Protein AF-A0A838W014-F1 (afdb_monomer_lite)

Radius of gyration: 14.24 Å; chains: 1; bounding box: 32×34×27 Å

pLDDT: mean 84.77, std 13.16, range [45.88, 95.0]

Foldseek 3Di:
DDDPPPPDPVVVVVVLVVLQCVPPCLVDPPDPDPVVNVVVSVVSVVVVVCCVPPVD

Structure (mmCIF, N/CA/C/O backbone):
data_AF-A0A838W014-F1
#
_entry.id   AF-A0A838W014-F1
#
loop_
_atom_site.group_PDB
_atom_site.id
_atom_site.type_symbol
_atom_site.label_atom_id
_atom_site.label_alt_id
_atom_site.label_comp_id
_atom_site.label_asym_id
_atom_site.label_entity_id
_atom_site.label_seq_id
_atom_site.pdbx_PDB_ins_code
_atom_site.Cartn_x
_atom_site.Cartn_y
_atom_site.Cartn_z
_atom_site.occupancy
_atom_site.B_iso_or_equiv
_atom_site.auth_seq_id
_atom_site.auth_comp_id
_atom_site.auth_asym_id
_atom_site.auth_atom_id
_atom_site.pdbx_PDB_model_num
ATOM 1 N N . LYS A 1 1 ? -16.071 -22.292 8.403 1.00 45.88 1 LYS A N 1
ATOM 2 C CA . LYS A 1 1 ? -16.405 -22.721 7.018 1.00 45.88 1 LYS A CA 1
ATOM 3 C C . LYS A 1 1 ? -15.194 -22.439 6.113 1.00 45.88 1 LYS A C 1
ATOM 5 O O . LYS A 1 1 ? -14.951 -21.282 5.803 1.00 45.88 1 LYS A O 1
ATOM 10 N N . ARG A 1 2 ? -14.348 -23.437 5.799 1.00 52.22 2 ARG A N 1
ATOM 11 C CA . ARG A 1 2 ? -13.198 -23.280 4.876 1.00 52.22 2 ARG A CA 1
ATOM 12 C C . ARG A 1 2 ? -13.693 -23.555 3.453 1.00 52.22 2 ARG A C 1
ATOM 14 O O . ARG A 1 2 ? -14.211 -24.635 3.210 1.00 52.22 2 ARG A O 1
ATOM 21 N N . TYR A 1 3 ? -13.580 -22.581 2.552 1.00 55.72 3 TYR A N 1
ATOM 22 C CA . TYR A 1 3 ? -14.016 -22.713 1.158 1.00 55.72 3 TYR A CA 1
ATOM 23 C C . TYR A 1 3 ? -13.035 -23.607 0.372 1.00 55.72 3 TYR A C 1
ATOM 25 O O . TYR A 1 3 ? -11.876 -23.214 0.216 1.00 55.72 3 TYR A O 1
ATOM 33 N N . PRO A 1 4 ? -13.459 -24.782 -0.129 1.00 60.59 4 PRO A N 1
ATOM 34 C CA . PRO A 1 4 ? -12.564 -25.788 -0.712 1.00 60.59 4 PRO A CA 1
ATOM 35 C C . PRO A 1 4 ? -12.150 -25.505 -2.171 1.00 60.59 4 PRO A C 1
ATOM 37 O O . PRO A 1 4 ? -11.417 -26.292 -2.755 1.00 60.59 4 PRO A O 1
ATOM 40 N N . PHE A 1 5 ? -12.572 -24.378 -2.763 1.00 55.75 5 PHE A N 1
ATOM 41 C CA . PHE A 1 5 ? -12.386 -24.073 -4.193 1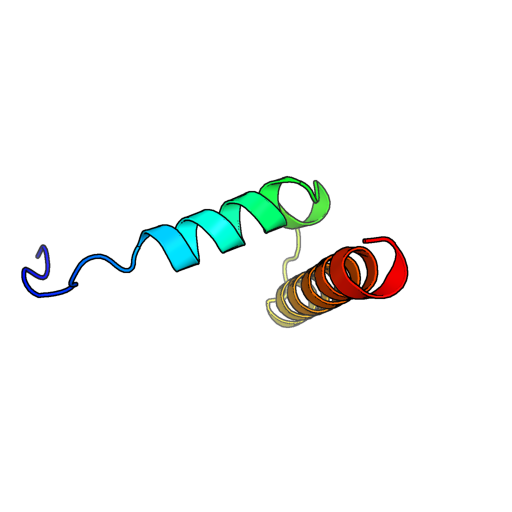.00 55.75 5 PHE A CA 1
ATOM 42 C C . PHE A 1 5 ? -11.428 -22.910 -4.518 1.00 55.75 5 PHE A C 1
ATOM 44 O O . PHE A 1 5 ? -11.278 -22.542 -5.683 1.00 55.75 5 PHE A O 1
ATOM 51 N N . ALA A 1 6 ? -10.738 -22.321 -3.534 1.00 61.44 6 ALA A N 1
ATOM 52 C CA . ALA A 1 6 ? -9.790 -21.229 -3.789 1.00 61.44 6 ALA A CA 1
ATOM 53 C C . ALA A 1 6 ? -8.440 -21.760 -4.315 1.00 61.44 6 ALA A C 1
ATOM 55 O O . ALA A 1 6 ? -7.430 -21.773 -3.615 1.00 61.44 6 ALA A O 1
ATOM 56 N N . LYS A 1 7 ? -8.455 -22.212 -5.570 1.00 58.62 7 LYS A N 1
ATOM 57 C CA . LYS A 1 7 ? -7.316 -22.645 -6.390 1.00 58.62 7 LYS A CA 1
ATOM 58 C C . LYS A 1 7 ? -6.131 -21.664 -6.254 1.00 58.62 7 LYS A C 1
ATOM 60 O O . LYS A 1 7 ? -6.225 -20.525 -6.700 1.00 58.62 7 LYS A O 1
ATOM 65 N N . ASN A 1 8 ? -5.043 -22.104 -5.615 1.00 62.47 8 ASN A N 1
ATOM 66 C CA . ASN A 1 8 ? -3.625 -21.699 -5.738 1.00 62.47 8 ASN A CA 1
ATOM 67 C C . ASN A 1 8 ? -3.248 -20.256 -6.172 1.00 62.47 8 ASN A C 1
ATOM 69 O O . ASN A 1 8 ? -2.254 -20.069 -6.869 1.00 62.47 8 ASN A O 1
ATOM 73 N N . LYS A 1 9 ? -3.976 -19.211 -5.754 1.00 71.06 9 LYS A N 1
ATOM 74 C CA . LYS A 1 9 ? -3.611 -17.799 -6.033 1.00 71.06 9 LYS A CA 1
ATOM 75 C C . LYS A 1 9 ? -3.385 -16.942 -4.786 1.00 71.06 9 LYS A C 1
ATOM 77 O O . LYS A 1 9 ? -3.179 -15.737 -4.904 1.00 71.06 9 LYS A O 1
ATOM 82 N N . ARG A 1 10 ? -3.367 -17.549 -3.592 1.00 78.62 10 ARG A N 1
ATOM 83 C CA . ARG A 1 10 ? -3.046 -16.840 -2.337 1.00 78.62 10 ARG A CA 1
ATOM 84 C C . ARG A 1 10 ? -1.696 -16.126 -2.403 1.00 78.62 10 ARG A C 1
ATOM 86 O O . ARG A 1 10 ? -1.593 -14.999 -1.931 1.00 78.62 10 ARG A O 1
ATOM 93 N N . TRP A 1 11 ? -0.728 -16.721 -3.106 1.00 87.94 11 TRP A 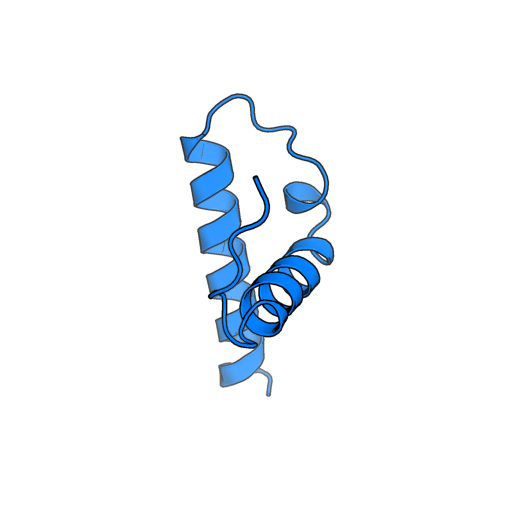N 1
ATOM 94 C CA . TRP A 1 11 ? 0.613 -16.164 -3.278 1.00 87.94 11 TRP A CA 1
ATOM 95 C C . TRP A 1 11 ? 0.620 -14.755 -3.882 1.00 87.94 11 TRP A C 1
ATOM 97 O O . TRP A 1 11 ? 1.528 -13.985 -3.591 1.00 87.94 11 TRP A O 1
ATOM 107 N N . VAL A 1 12 ? -0.370 -14.387 -4.708 1.00 86.69 12 VAL A N 1
ATOM 108 C CA . VAL A 1 12 ? -0.449 -13.037 -5.292 1.00 86.69 12 VAL A CA 1
ATOM 109 C C . VAL A 1 12 ? -0.755 -12.017 -4.200 1.00 86.69 12 VAL A C 1
ATOM 111 O O . VAL A 1 12 ? -0.075 -11.000 -4.096 1.00 86.69 12 VAL A O 1
ATOM 114 N N . VAL A 1 13 ? -1.745 -12.313 -3.355 1.00 87.31 13 VAL A N 1
ATOM 115 C CA . VAL A 1 13 ? -2.148 -11.443 -2.242 1.00 87.31 13 VAL A CA 1
ATOM 116 C C . VAL A 1 13 ? -1.040 -11.376 -1.196 1.00 87.31 13 VAL A C 1
ATOM 118 O O . VAL A 1 13 ? -0.675 -10.287 -0.767 1.00 87.31 13 VAL A O 1
ATOM 121 N N . GLU A 1 14 ? -0.454 -12.518 -0.839 1.00 90.06 14 GLU A N 1
ATOM 122 C CA . GLU A 1 14 ? 0.661 -12.598 0.112 1.00 90.06 14 GLU A CA 1
ATOM 123 C C . GLU A 1 14 ? 1.892 -11.831 -0.385 1.00 90.06 14 GLU A C 1
ATOM 125 O O . GLU A 1 14 ? 2.516 -11.095 0.379 1.00 90.06 14 GLU A O 1
ATOM 130 N N . ARG A 1 15 ? 2.214 -11.926 -1.683 1.00 89.75 15 ARG A N 1
ATOM 131 C CA . ARG A 1 15 ? 3.306 -11.166 -2.305 1.00 89.75 15 ARG A CA 1
ATOM 132 C C . ARG A 1 15 ? 3.046 -9.663 -2.253 1.00 89.75 15 ARG A C 1
ATOM 134 O O . ARG A 1 15 ? 3.942 -8.913 -1.877 1.00 89.75 15 ARG A O 1
ATOM 141 N N . THR A 1 16 ? 1.838 -9.225 -2.604 1.00 89.56 16 THR A N 1
ATOM 142 C CA . THR A 1 16 ? 1.454 -7.811 -2.515 1.00 89.56 16 THR A CA 1
ATOM 143 C C . THR A 1 16 ? 1.538 -7.315 -1.072 1.00 89.56 16 THR A C 1
ATOM 145 O O . THR A 1 16 ? 2.141 -6.277 -0.813 1.00 89.56 16 THR A O 1
ATOM 148 N N . HIS A 1 17 ? 1.049 -8.102 -0.113 1.00 88.00 17 HIS A N 1
ATOM 149 C CA . HIS A 1 17 ? 1.137 -7.777 1.308 1.00 88.00 17 HIS A CA 1
ATOM 150 C C . HIS A 1 17 ? 2.595 -7.697 1.798 1.00 88.00 17 HIS A C 1
ATOM 152 O O . HIS A 1 17 ? 2.965 -6.769 2.514 1.00 88.00 17 HIS A O 1
ATOM 158 N N . SER A 1 18 ? 3.466 -8.599 1.334 1.00 90.94 18 SER A N 1
ATOM 159 C CA . SER A 1 18 ? 4.912 -8.536 1.585 1.00 90.94 18 SER A CA 1
ATOM 160 C C . SER A 1 18 ? 5.542 -7.247 1.038 1.00 90.94 18 SER A C 1
ATOM 162 O O . SER A 1 18 ? 6.426 -6.668 1.673 1.00 90.94 18 SER A O 1
ATOM 164 N N . TRP A 1 19 ? 5.068 -6.737 -0.105 1.00 91.62 19 TRP A N 1
ATOM 165 C CA . TRP A 1 19 ? 5.528 -5.449 -0.624 1.00 91.62 19 TRP A CA 1
ATOM 166 C C . TRP A 1 19 ? 5.103 -4.277 0.255 1.00 91.62 19 TRP A C 1
ATOM 168 O O . TRP A 1 19 ? 5.922 -3.385 0.487 1.00 91.62 19 TRP A O 1
ATOM 178 N N . HIS A 1 20 ? 3.868 -4.297 0.761 1.00 91.69 20 HIS A N 1
ATOM 179 C CA . HIS A 1 20 ? 3.347 -3.280 1.676 1.00 91.69 20 HIS A CA 1
ATOM 180 C C . HIS A 1 20 ? 4.034 -3.308 3.045 1.00 91.69 20 HIS A C 1
ATOM 182 O O . HIS A 1 20 ? 4.299 -2.242 3.592 1.00 91.69 20 HIS A O 1
ATOM 188 N N . ASN A 1 21 ? 4.440 -4.479 3.546 1.00 90.38 21 ASN A N 1
ATOM 189 C CA . ASN A 1 21 ? 5.159 -4.616 4.823 1.00 90.38 21 ASN A CA 1
ATOM 190 C C . ASN A 1 21 ? 6.513 -3.890 4.864 1.00 90.38 21 ASN A C 1
ATOM 192 O O . ASN A 1 21 ? 7.019 -3.588 5.943 1.00 90.38 21 ASN A O 1
ATOM 196 N N . ARG 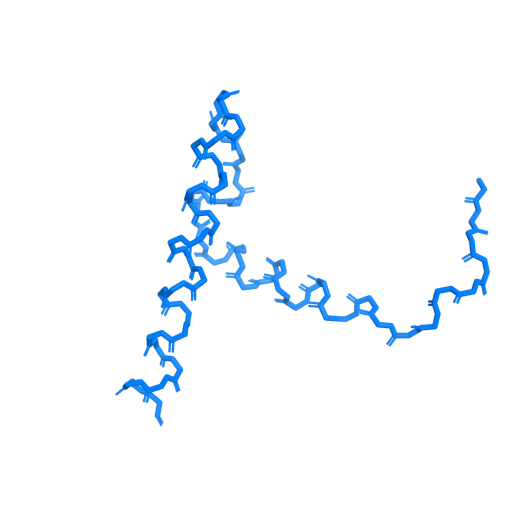A 1 22 ? 7.097 -3.552 3.707 1.00 89.31 22 ARG A N 1
ATOM 197 C CA . ARG A 1 22 ? 8.314 -2.722 3.636 1.00 89.31 22 ARG A CA 1
ATOM 198 C C . ARG A 1 22 ? 8.055 -1.249 3.961 1.00 89.31 22 ARG A C 1
ATOM 200 O O . ARG A 1 22 ? 8.991 -0.516 4.271 1.00 89.31 22 ARG A O 1
ATOM 207 N N . PHE A 1 23 ? 6.802 -0.806 3.911 1.00 89.00 23 PHE A N 1
ATOM 208 C CA . PHE A 1 23 ? 6.402 0.547 4.271 1.00 89.00 23 PHE A CA 1
ATOM 209 C C . PHE A 1 23 ? 5.909 0.558 5.719 1.00 89.00 23 PHE A C 1
ATOM 211 O O . PHE A 1 23 ? 4.783 0.151 6.003 1.00 89.00 23 PHE A O 1
ATOM 218 N N . ARG A 1 24 ? 6.722 1.083 6.650 1.00 87.56 24 ARG A N 1
ATOM 219 C CA . ARG A 1 24 ? 6.376 1.123 8.089 1.00 87.56 24 ARG A CA 1
ATOM 220 C C . ARG A 1 24 ? 5.014 1.772 8.372 1.00 87.56 24 ARG A C 1
ATOM 222 O O . ARG A 1 24 ? 4.322 1.360 9.294 1.00 87.56 24 ARG A O 1
ATOM 229 N N . LYS A 1 25 ? 4.619 2.762 7.563 1.00 87.62 25 LYS A N 1
ATOM 230 C CA . LYS A 1 25 ? 3.336 3.470 7.693 1.00 87.62 25 LYS A CA 1
ATOM 231 C C . LYS A 1 25 ? 2.117 2.615 7.301 1.00 87.62 25 LYS A C 1
ATOM 233 O O . LYS A 1 25 ? 1.024 2.893 7.778 1.00 87.62 25 LYS A O 1
ATOM 238 N N . LEU A 1 26 ? 2.299 1.595 6.456 1.00 88.00 26 LEU A N 1
ATOM 239 C CA . LEU A 1 26 ? 1.253 0.638 6.066 1.00 88.00 26 LEU A CA 1
ATOM 240 C C . LEU A 1 26 ? 1.271 -0.643 6.908 1.00 88.00 26 LEU A C 1
ATOM 242 O O . LEU A 1 26 ? 0.221 -1.265 7.046 1.00 88.00 26 LEU A O 1
ATOM 246 N N . LEU A 1 27 ? 2.432 -1.009 7.470 1.00 86.81 27 LEU A N 1
ATOM 247 C CA . LEU A 1 27 ? 2.603 -2.181 8.336 1.00 86.81 27 LEU A CA 1
ATOM 248 C C . LEU A 1 27 ? 1.653 -2.137 9.540 1.00 86.81 27 LEU A C 1
ATOM 250 O O . LEU A 1 27 ? 0.938 -3.098 9.809 1.00 86.81 27 LEU A O 1
ATOM 254 N N . THR A 1 28 ? 1.615 -0.997 10.231 1.00 86.81 28 THR A N 1
ATOM 255 C CA . THR A 1 28 ? 0.671 -0.760 11.324 1.00 86.81 28 THR A CA 1
ATOM 256 C C . THR A 1 28 ? -0.342 0.282 10.881 1.00 86.81 28 THR A C 1
ATOM 258 O O . THR A 1 28 ? 0.006 1.434 10.608 1.00 86.81 28 THR A O 1
ATOM 261 N N . ARG A 1 29 ? -1.618 -0.109 10.816 1.00 85.31 29 ARG A N 1
ATOM 262 C CA . ARG A 1 29 ? -2.699 0.810 10.456 1.00 85.31 29 ARG A CA 1
ATOM 263 C C . ARG A 1 29 ? -2.976 1.773 11.612 1.00 85.31 29 ARG A C 1
ATOM 265 O O . ARG A 1 29 ? -3.768 1.478 12.498 1.00 85.31 29 ARG A O 1
ATOM 272 N N . TYR A 1 30 ? -2.355 2.947 11.556 1.00 87.81 30 TYR A N 1
ATOM 273 C CA . TYR A 1 30 ? -2.644 4.059 12.471 1.00 87.81 30 TYR A CA 1
ATOM 274 C C . TYR A 1 30 ? -3.760 4.987 11.970 1.00 87.81 30 TYR A C 1
ATOM 276 O O . TYR A 1 30 ? -4.303 5.779 12.738 1.00 87.81 30 TYR A O 1
ATOM 284 N N . GLU A 1 31 ? -4.109 4.910 10.684 1.00 89.38 31 GLU A N 1
ATOM 285 C CA . GLU A 1 31 ? -5.113 5.790 10.089 1.00 89.38 31 GLU A CA 1
ATOM 286 C C . GLU A 1 31 ? -6.526 5.445 10.574 1.00 89.38 31 GLU A C 1
ATOM 288 O O . GLU A 1 31 ? -7.044 4.354 10.309 1.00 89.38 31 GLU A O 1
ATOM 293 N N . LYS A 1 32 ? -7.164 6.414 11.246 1.00 89.88 32 LYS A N 1
ATOM 294 C CA . LYS A 1 32 ? -8.552 6.306 11.721 1.00 89.88 32 LYS A CA 1
ATOM 295 C C . LYS A 1 32 ? -9.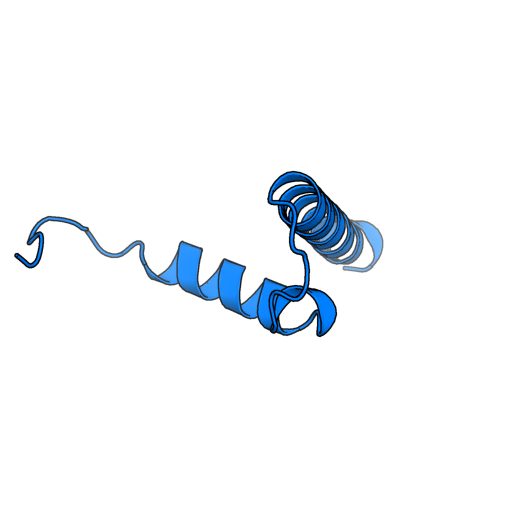549 6.250 10.561 1.00 89.88 32 LYS A C 1
ATOM 297 O O . LYS A 1 32 ? -10.508 5.487 10.610 1.00 89.88 32 LYS A O 1
ATOM 302 N N . LYS A 1 33 ? -9.307 7.032 9.503 1.00 94.44 33 LYS A N 1
ATOM 303 C CA . LYS A 1 33 ? -10.146 7.060 8.297 1.00 94.44 33 LYS A CA 1
ATOM 304 C C . LYS A 1 33 ? -9.689 6.009 7.288 1.00 94.44 33 LYS A C 1
ATOM 306 O O . LYS A 1 33 ? -8.495 5.819 7.060 1.00 94.44 33 LYS A O 1
ATOM 311 N N . THR A 1 34 ? -10.649 5.329 6.670 1.00 93.38 34 THR A N 1
ATOM 312 C CA . THR A 1 34 ? -10.409 4.346 5.600 1.00 93.38 34 THR A CA 1
ATOM 313 C C . THR A 1 34 ? -9.836 4.994 4.342 1.00 93.38 34 THR A C 1
ATOM 315 O O . THR A 1 34 ? -8.960 4.411 3.711 1.00 93.38 34 THR A O 1
ATOM 318 N N . GLU A 1 35 ? -10.269 6.213 4.023 1.00 95.00 35 GLU A N 1
ATOM 319 C CA . GLU A 1 35 ? -9.807 7.007 2.876 1.00 95.00 35 GLU A CA 1
ATOM 320 C C . GLU A 1 35 ? -8.298 7.270 2.938 1.00 95.00 35 GLU A C 1
ATOM 322 O O . GLU A 1 35 ? -7.578 7.000 1.978 1.00 95.00 35 GLU A O 1
ATOM 327 N N . ASN A 1 36 ? -7.796 7.705 4.099 1.00 92.94 36 ASN A N 1
ATOM 328 C CA . ASN A 1 36 ? -6.368 7.942 4.314 1.00 92.94 36 ASN A CA 1
ATOM 329 C C . ASN A 1 36 ? -5.547 6.665 4.100 1.00 92.94 36 ASN A C 1
ATOM 331 O O . ASN A 1 36 ? -4.500 6.685 3.456 1.00 92.94 36 ASN A O 1
ATOM 335 N N . TYR A 1 37 ? -6.032 5.538 4.631 1.00 92.62 37 TYR A N 1
ATOM 336 C CA . TYR A 1 37 ? -5.370 4.248 4.458 1.00 92.62 37 TYR A CA 1
ATOM 337 C C . TYR A 1 37 ? -5.337 3.825 2.982 1.00 92.62 37 TYR A C 1
ATOM 339 O O . TYR A 1 37 ? -4.300 3.378 2.493 1.00 92.62 37 TYR A O 1
ATOM 347 N N . LEU A 1 38 ? -6.439 4.029 2.255 1.00 94.00 38 LEU A N 1
ATOM 348 C CA . LEU A 1 38 ? -6.512 3.757 0.822 1.00 94.00 38 LEU A CA 1
ATOM 349 C C . LEU A 1 38 ? -5.528 4.630 0.028 1.00 94.00 38 LEU A C 1
ATOM 351 O O . LEU A 1 38 ? -4.819 4.108 -0.832 1.00 94.00 38 LEU A O 1
ATOM 355 N N . GLY A 1 39 ? -5.429 5.921 0.354 1.00 94.94 39 GLY A N 1
ATOM 356 C CA . GLY A 1 39 ? -4.466 6.834 -0.266 1.00 94.94 39 GLY A CA 1
ATOM 357 C C . GLY A 1 39 ? -3.016 6.384 -0.063 1.00 94.94 39 GLY A C 1
ATOM 358 O O . GLY A 1 39 ? -2.234 6.350 -1.014 1.00 94.94 39 GLY A O 1
ATOM 359 N N . LEU A 1 40 ? -2.663 5.936 1.146 1.00 93.62 40 LEU A N 1
ATOM 360 C CA . LEU A 1 40 ? -1.331 5.391 1.433 1.00 93.62 40 LEU A CA 1
ATOM 361 C C . LEU A 1 40 ? -1.038 4.110 0.640 1.00 93.62 40 LEU A C 1
ATOM 363 O O . LEU A 1 40 ? 0.077 3.937 0.144 1.00 93.62 40 LEU A O 1
ATOM 367 N N . ILE A 1 41 ? -2.028 3.223 0.484 1.00 94.06 41 ILE A N 1
ATOM 368 C CA . ILE A 1 41 ? -1.883 2.021 -0.349 1.00 94.06 41 ILE A CA 1
ATOM 369 C C . ILE A 1 41 ? -1.611 2.419 -1.801 1.00 94.06 41 ILE A C 1
ATOM 371 O O . ILE A 1 41 ? -0.654 1.921 -2.395 1.00 94.06 41 ILE A O 1
ATOM 375 N N . GLN A 1 42 ? -2.408 3.328 -2.365 1.00 94.94 42 GLN A N 1
ATOM 376 C CA . GLN A 1 42 ? -2.230 3.794 -3.742 1.00 94.94 42 GLN A CA 1
ATOM 377 C C . GLN A 1 42 ? -0.842 4.413 -3.943 1.00 94.94 42 GLN A C 1
ATOM 379 O O . GLN A 1 42 ? -0.126 4.015 -4.859 1.00 94.94 42 GLN A O 1
ATOM 384 N N . MET A 1 43 ? -0.413 5.289 -3.031 1.00 94.69 43 MET A N 1
ATOM 385 C CA . MET A 1 43 ? 0.917 5.900 -3.068 1.00 94.69 43 MET A CA 1
ATOM 386 C C . MET A 1 43 ? 2.038 4.852 -3.015 1.00 94.69 43 MET A C 1
ATOM 388 O O . MET A 1 43 ? 2.992 4.920 -3.791 1.00 94.69 43 MET A O 1
ATOM 392 N N . SER A 1 44 ? 1.919 3.842 -2.147 1.00 94.62 44 SER A N 1
ATOM 393 C CA . SER A 1 44 ? 2.908 2.759 -2.064 1.00 94.62 44 SER A CA 1
ATOM 394 C C . SER A 1 44 ? 2.997 1.943 -3.356 1.00 94.62 44 SER A C 1
ATOM 396 O O . SER A 1 44 ? 4.100 1.607 -3.790 1.00 94.62 44 SER A O 1
ATOM 398 N N . ASN A 1 45 ? 1.861 1.684 -4.014 1.00 94.00 45 ASN A N 1
ATOM 399 C CA . ASN A 1 45 ? 1.821 0.982 -5.293 1.00 94.00 45 ASN A CA 1
ATOM 400 C C . ASN A 1 45 ? 2.509 1.808 -6.387 1.00 94.00 45 ASN A C 1
ATOM 402 O O . ASN A 1 45 ? 3.333 1.260 -7.117 1.00 94.00 45 ASN A O 1
ATOM 406 N N . SER A 1 46 ? 2.258 3.120 -6.447 1.00 95.00 46 SER A N 1
ATOM 407 C CA . SER A 1 46 ? 2.938 4.027 -7.381 1.00 95.00 46 SER A CA 1
ATOM 408 C C . SER A 1 46 ? 4.456 4.019 -7.187 1.00 95.00 46 SER A C 1
ATOM 410 O O . SER A 1 46 ? 5.195 3.921 -8.162 1.00 95.00 46 SER A O 1
ATOM 412 N N . ILE A 1 47 ? 4.939 4.033 -5.938 1.00 93.56 47 ILE A N 1
ATOM 413 C CA . ILE A 1 47 ? 6.378 3.947 -5.633 1.00 93.56 47 ILE A CA 1
ATOM 414 C C . ILE A 1 47 ? 6.957 2.594 -6.066 1.00 93.56 47 ILE A C 1
ATOM 416 O O . ILE A 1 47 ? 8.050 2.546 -6.629 1.00 93.56 47 ILE A O 1
ATOM 420 N N . ILE A 1 48 ? 6.255 1.484 -5.815 1.00 92.50 48 ILE A N 1
ATOM 421 C CA . ILE A 1 48 ? 6.700 0.149 -6.250 1.00 92.50 48 ILE A CA 1
ATOM 422 C C . ILE A 1 48 ? 6.827 0.099 -7.776 1.00 92.50 48 ILE A C 1
ATOM 424 O O . ILE A 1 48 ? 7.831 -0.406 -8.278 1.00 92.50 48 ILE A O 1
ATOM 428 N N . ILE A 1 49 ? 5.835 0.623 -8.501 1.00 93.75 49 ILE A N 1
ATOM 429 C CA . ILE A 1 49 ? 5.826 0.672 -9.968 1.00 93.75 49 ILE A CA 1
ATOM 430 C C . ILE A 1 49 ? 6.974 1.548 -10.474 1.00 93.75 49 ILE A C 1
ATOM 432 O O . ILE A 1 49 ? 7.764 1.090 -11.295 1.00 93.75 49 ILE A O 1
ATOM 436 N N . TYR A 1 50 ? 7.132 2.753 -9.921 1.00 94.1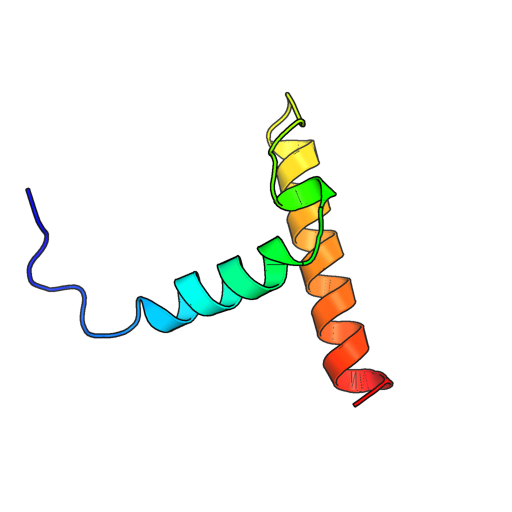9 50 TYR A N 1
ATOM 437 C CA . TYR A 1 50 ? 8.229 3.665 -10.251 1.00 94.19 50 TYR A CA 1
ATOM 438 C C . TYR A 1 50 ? 9.595 2.980 -10.110 1.00 94.19 50 TYR A C 1
ATOM 440 O O . TYR A 1 50 ? 10.399 2.978 -11.039 1.00 94.19 50 TYR A O 1
ATOM 448 N N . ARG A 1 51 ? 9.835 2.304 -8.979 1.00 92.38 51 ARG A N 1
ATOM 449 C CA . ARG A 1 51 ? 11.095 1.585 -8.724 1.00 92.38 51 ARG A CA 1
ATOM 450 C C . ARG A 1 51 ? 11.318 0.396 -9.655 1.00 92.38 51 ARG A C 1
ATOM 452 O O . ARG A 1 51 ? 12.461 0.011 -9.843 1.00 92.38 51 ARG A O 1
ATOM 459 N N . LYS A 1 52 ? 10.253 -0.210 -10.184 1.00 89.88 52 LYS A N 1
ATOM 460 C CA . LYS A 1 52 ? 10.341 -1.359 -11.094 1.00 89.88 52 LYS A CA 1
ATOM 461 C C . LYS A 1 52 ? 10.541 -0.969 -12.553 1.00 89.88 52 LYS A C 1
ATOM 463 O O . LYS A 1 52 ? 11.087 -1.778 -13.285 1.00 89.88 52 LYS A O 1
ATOM 468 N N . ILE A 1 53 ? 10.037 0.195 -12.960 1.00 94.56 53 ILE A N 1
ATOM 469 C CA . ILE A 1 53 ? 10.065 0.641 -14.358 1.00 94.56 53 ILE A CA 1
ATOM 470 C C . ILE A 1 53 ? 11.252 1.566 -14.629 1.00 94.56 53 ILE A C 1
ATOM 472 O O . ILE A 1 53 ? 11.848 1.476 -15.691 1.00 94.56 53 ILE A O 1
ATOM 476 N N . ILE A 1 54 ? 11.558 2.485 -13.707 1.00 87.56 54 ILE A N 1
ATOM 477 C CA . ILE A 1 54 ? 12.521 3.573 -13.958 1.00 87.56 54 ILE A CA 1
ATOM 478 C C . ILE A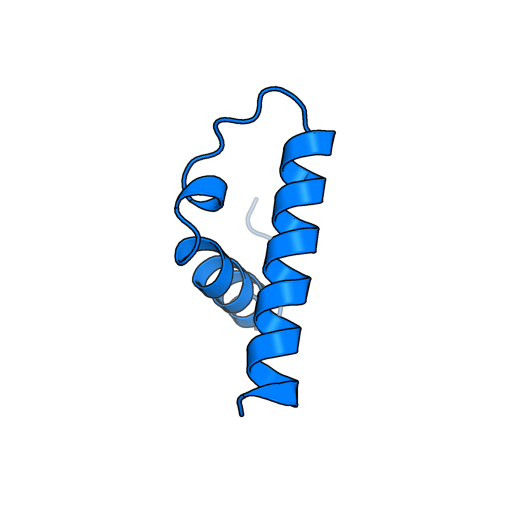 1 54 ? 13.899 3.271 -13.362 1.00 87.56 54 ILE A C 1
ATOM 480 O O . ILE A 1 54 ? 14.909 3.709 -13.897 1.00 87.56 54 ILE A O 1
ATOM 484 N N . LEU A 1 55 ? 13.944 2.553 -12.238 1.00 78.88 55 LEU A N 1
ATOM 485 C CA . LEU A 1 55 ? 15.188 2.204 -11.538 1.00 78.88 55 LEU A CA 1
ATOM 486 C C . LEU A 1 55 ? 15.610 0.738 -11.736 1.00 78.88 55 LEU A C 1
ATOM 488 O O . LEU A 1 55 ? 16.649 0.347 -11.206 1.00 78.88 55 LEU A O 1
ATOM 492 N N . GLY A 1 56 ? 14.783 -0.068 -12.409 1.00 57.81 56 GLY A N 1
ATOM 493 C CA . GLY A 1 56 ? 15.058 -1.468 -12.747 1.00 57.81 56 GLY A CA 1
ATOM 494 C C . GLY A 1 56 ? 15.463 -1.600 -14.202 1.00 57.81 56 GLY A C 1
ATOM 495 O O . GLY A 1 56 ? 16.211 -2.558 -14.484 1.00 57.81 56 GLY A O 1
#

Secondary structure (DSSP, 8-state):
---TT--S-HHHHHHHHHHHHTSHHHHS---SSHHHHHHHHHHHHHHHHHHHHT--

Sequence (56 aa):
KRYPFAKNKRWVVERTHSWHNRFRKLLTRYEKKTENYLGLIQMSNSIIIYRKIILG